Protein AF-A0A149PFR7-F1 (afdb_monomer)

InterPro domains:
  IPR008928 Six-hairpin glycosidase superfamily [SSF48208] (1-64)
  IPR011613 GH15-like domain [PF00723] (15-61)
  IPR012341 Six-hairpin glycosidase-like superfamily [G3DSA:1.50.10.10] (1-65)

Solvent-accessible surface area (backbone atoms only — not comparable to full-atom values): 3786 Å² total; per-residue (Å²): 96,68,69,30,53,51,29,43,75,71,71,35,51,68,60,14,51,53,51,47,52,54,60,64,66,65,32,50,98,88,66,50,44,32,67,40,69,40,76,87,80,68,38,73,35,78,54,71,76,23,67,69,52,51,52,42,47,54,59,43,49,68,74,73,105

Structure (mmCIF, N/CA/C/O backbone):
data_AF-A0A149PFR7-F1
#
_entry.id   AF-A0A149PFR7-F1
#
loop_
_atom_site.group_PDB
_atom_site.id
_atom_site.type_symbol
_atom_site.label_atom_id
_atom_site.label_alt_id
_atom_site.label_comp_id
_atom_site.label_asym_id
_atom_site.label_entity_id
_atom_site.label_seq_id
_atom_site.pdbx_PDB_ins_code
_atom_site.Cartn_x
_atom_site.Cartn_y
_atom_site.Cartn_z
_atom_site.occupancy
_atom_site.B_iso_or_equiv
_atom_site.auth_seq_id
_atom_site.auth_comp_id
_atom_site.auth_asym_id
_atom_site.auth_atom_id
_atom_site.pdbx_PDB_model_num
ATOM 1 N N . MET A 1 1 ? 1.121 6.445 2.083 1.00 89.44 1 MET A N 1
ATOM 2 C CA . MET A 1 1 ? 0.350 6.047 3.280 1.00 89.44 1 MET A CA 1
ATOM 3 C C . MET A 1 1 ? -0.252 7.228 4.029 1.00 89.44 1 MET A C 1
ATOM 5 O O . MET A 1 1 ? -1.451 7.195 4.271 1.00 89.44 1 MET A O 1
ATOM 9 N N . TRP A 1 2 ? 0.506 8.305 4.259 1.00 93.69 2 TRP A N 1
ATOM 10 C CA . TRP A 1 2 ? 0.018 9.568 4.843 1.00 93.69 2 TRP A CA 1
ATOM 11 C C . TRP A 1 2 ? -1.384 10.015 4.382 1.00 93.69 2 TRP A C 1
ATOM 13 O O . TRP A 1 2 ? -2.242 10.306 5.207 1.00 93.69 2 TRP A O 1
ATOM 23 N N . LEU A 1 3 ? -1.677 9.988 3.074 1.00 95.00 3 LEU A N 1
ATOM 24 C CA . LEU A 1 3 ? -2.998 10.384 2.570 1.00 95.00 3 LEU A CA 1
ATOM 25 C C . LEU A 1 3 ? -4.145 9.512 3.121 1.00 95.00 3 LEU A C 1
ATOM 27 O O . LEU A 1 3 ? -5.211 10.044 3.411 1.00 95.00 3 LEU A O 1
ATOM 31 N N . ALA A 1 4 ? -3.950 8.202 3.306 1.00 95.88 4 ALA A N 1
ATOM 32 C CA . ALA A 1 4 ? -4.971 7.337 3.907 1.00 95.88 4 ALA A CA 1
ATOM 33 C C . ALA A 1 4 ? -5.217 7.717 5.377 1.00 95.88 4 ALA A C 1
ATOM 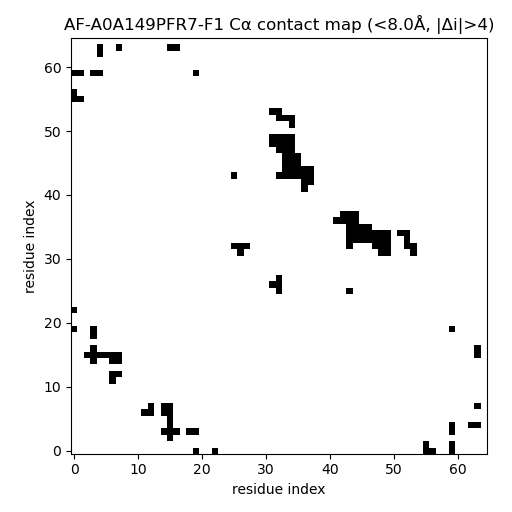35 O O . ALA A 1 4 ? -6.367 7.827 5.797 1.00 95.88 4 ALA A O 1
ATOM 36 N N . GLN A 1 5 ? -4.151 8.016 6.125 1.00 95.88 5 GLN A N 1
ATOM 37 C CA . GLN A 1 5 ? -4.238 8.497 7.507 1.00 95.88 5 GLN A CA 1
ATOM 38 C C . GLN A 1 5 ? -4.995 9.833 7.584 1.00 95.88 5 GLN A C 1
ATOM 40 O O . GLN A 1 5 ? -5.914 9.982 8.386 1.00 95.88 5 GLN A O 1
ATOM 45 N N . VAL A 1 6 ? -4.704 10.782 6.687 1.00 97.44 6 VAL A N 1
ATOM 46 C CA . VAL A 1 6 ? -5.432 12.062 6.602 1.00 97.44 6 VAL A CA 1
ATOM 47 C C . VAL A 1 6 ? -6.909 11.856 6.277 1.00 97.44 6 VAL A C 1
ATOM 49 O O . VAL A 1 6 ? -7.769 12.453 6.922 1.00 97.44 6 VAL A O 1
ATOM 52 N N . ARG A 1 7 ? -7.240 10.984 5.315 1.00 96.94 7 ARG A N 1
ATOM 53 C CA . ARG A 1 7 ? -8.641 10.660 4.996 1.00 96.94 7 ARG A CA 1
ATOM 54 C C . ARG A 1 7 ? -9.365 10.080 6.211 1.00 96.94 7 ARG A C 1
ATOM 56 O O . ARG A 1 7 ? -10.476 10.512 6.504 1.00 96.94 7 ARG A O 1
ATOM 63 N N . ARG A 1 8 ? -8.710 9.194 6.965 1.00 95.62 8 ARG A N 1
ATOM 64 C CA . ARG A 1 8 ? -9.239 8.637 8.215 1.00 95.62 8 ARG A CA 1
ATOM 65 C C . ARG A 1 8 ? -9.494 9.712 9.276 1.00 95.62 8 ARG A C 1
ATOM 67 O O . ARG A 1 8 ? -10.536 9.655 9.924 1.00 95.62 8 ARG A O 1
ATOM 74 N N . MET A 1 9 ? -8.589 10.681 9.441 1.00 95.81 9 MET A N 1
ATOM 75 C CA . MET A 1 9 ? -8.761 11.799 10.389 1.00 95.81 9 MET A CA 1
ATOM 76 C C . MET A 1 9 ? -9.904 12.739 9.994 1.00 95.81 9 MET A C 1
ATOM 78 O O . MET A 1 9 ? -10.586 13.272 10.858 1.00 95.81 9 MET A O 1
ATOM 82 N N . HIS A 1 10 ? -10.166 12.891 8.697 1.00 97.25 10 HIS A N 1
ATOM 83 C CA . HIS A 1 10 ? -11.300 13.660 8.175 1.00 97.25 10 HIS A CA 1
ATOM 84 C C . HIS A 1 10 ? -12.642 12.899 8.194 1.00 97.25 10 HIS A C 1
ATOM 86 O O . HIS A 1 10 ? -13.597 13.344 7.562 1.00 97.25 10 HIS A O 1
ATOM 92 N N . GLY A 1 11 ? -12.726 11.732 8.843 1.00 96.62 11 GLY A N 1
ATOM 93 C CA . GLY A 1 11 ? -13.944 10.912 8.867 1.00 96.62 11 GLY A CA 1
ATOM 94 C C . GLY A 1 11 ? -14.262 10.216 7.537 1.00 96.62 11 GLY A C 1
ATOM 95 O O . GLY A 1 11 ? -15.332 9.640 7.374 1.00 96.62 11 GLY A O 1
ATOM 96 N N . ARG A 1 12 ? -13.339 10.222 6.568 1.00 97.75 12 ARG A N 1
ATOM 97 C CA . ARG A 1 12 ? -13.490 9.545 5.269 1.00 97.75 12 ARG A CA 1
ATOM 98 C C . ARG A 1 12 ? -12.922 8.129 5.337 1.00 97.75 12 ARG A C 1
ATOM 100 O O . ARG A 1 12 ? -11.901 7.818 4.719 1.00 97.75 12 ARG A O 1
ATOM 107 N N . HIS A 1 13 ? -13.557 7.287 6.147 1.00 96.50 13 HIS A N 1
ATOM 108 C CA . HIS A 1 13 ? -13.066 5.946 6.477 1.00 96.50 13 HIS A CA 1
ATOM 109 C C . HIS A 1 13 ? -12.968 5.029 5.253 1.00 96.50 13 HIS A C 1
ATOM 111 O O . HIS A 1 13 ? -11.925 4.409 5.043 1.00 96.50 13 HIS A O 1
ATOM 117 N N . ASP A 1 14 ? -14.005 4.986 4.418 1.00 97.12 14 ASP A N 1
ATOM 118 C CA . ASP A 1 14 ? -14.040 4.101 3.247 1.00 97.12 14 ASP A CA 1
ATOM 119 C C . ASP A 1 14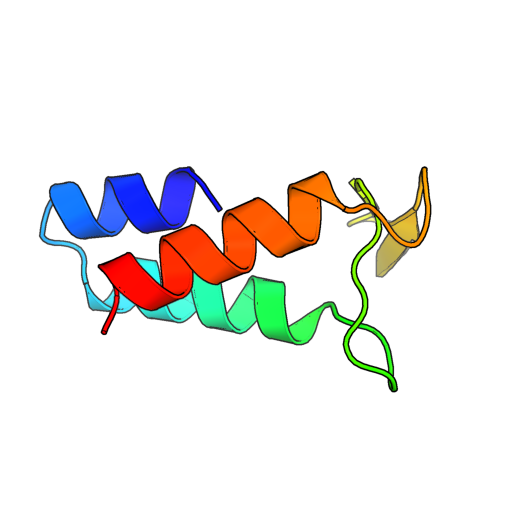 ? -12.997 4.492 2.202 1.00 97.12 14 ASP A C 1
ATOM 121 O O . ASP A 1 14 ? -12.308 3.635 1.646 1.00 97.12 14 ASP A O 1
ATOM 125 N N . ASP A 1 15 ? 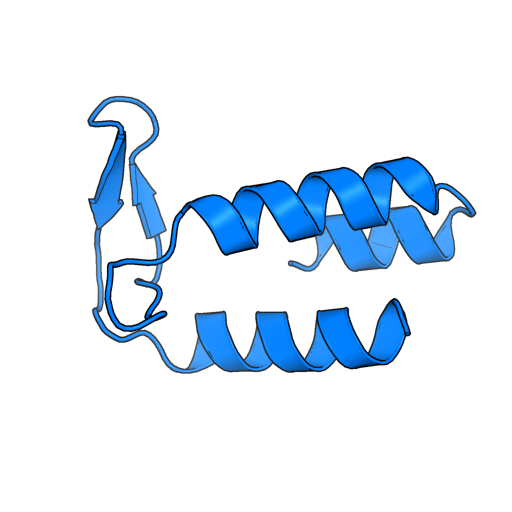-12.788 5.794 2.002 1.00 96.94 15 ASP A N 1
ATOM 126 C CA . ASP A 1 15 ? -11.733 6.299 1.124 1.00 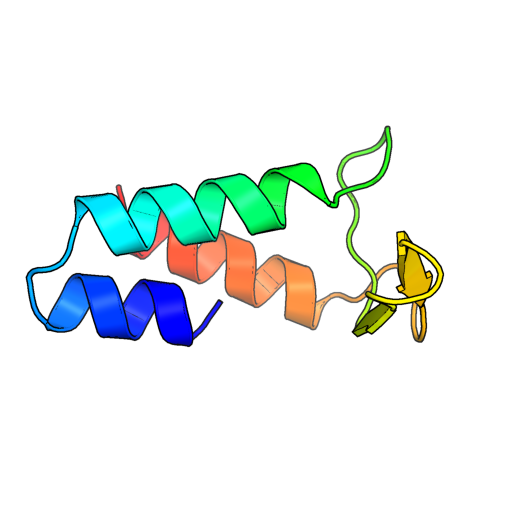96.94 15 ASP A CA 1
ATOM 127 C C . ASP A 1 15 ? -10.342 5.936 1.645 1.00 96.94 15 ASP A C 1
ATOM 129 O O . ASP A 1 15 ? -9.457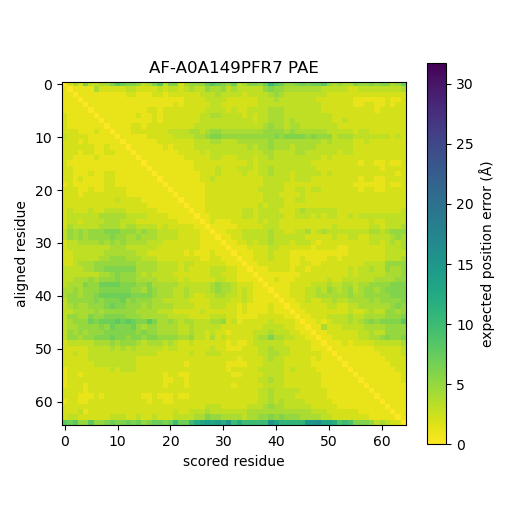 5.566 0.870 1.00 96.94 15 ASP A O 1
ATOM 133 N N . ALA A 1 16 ? -10.139 6.025 2.964 1.00 97.62 16 ALA A N 1
ATOM 134 C CA . ALA A 1 16 ? -8.885 5.638 3.595 1.00 97.62 16 ALA A CA 1
ATOM 135 C C . ALA A 1 16 ? -8.597 4.144 3.389 1.00 97.62 16 ALA A C 1
ATOM 137 O O . ALA A 1 16 ? -7.489 3.788 2.980 1.00 97.62 16 ALA A O 1
ATOM 138 N N . ARG A 1 17 ? -9.601 3.278 3.599 1.00 97.00 17 ARG A N 1
ATOM 139 C CA . ARG A 1 17 ? -9.485 1.825 3.382 1.00 97.00 17 ARG A CA 1
ATOM 140 C C . ARG A 1 17 ? -9.264 1.487 1.911 1.00 97.00 17 ARG A C 1
ATOM 142 O O . ARG A 1 17 ? -8.397 0.674 1.604 1.00 97.00 17 ARG A O 1
ATOM 149 N N . THR A 1 18 ? -9.979 2.147 1.003 1.00 97.62 18 THR A N 1
ATOM 150 C CA . THR A 1 18 ? -9.842 1.950 -0.448 1.00 97.62 18 THR A CA 1
ATOM 151 C C . THR A 1 18 ? -8.437 2.313 -0.924 1.00 97.62 18 THR A C 1
ATOM 153 O O . THR A 1 18 ? -7.795 1.548 -1.647 1.00 97.62 18 THR A O 1
ATOM 156 N N . LEU A 1 19 ? -7.916 3.461 -0.482 1.00 96.38 19 LEU A N 1
ATOM 157 C CA . LEU A 1 19 ? -6.556 3.879 -0.809 1.00 96.38 19 LEU A CA 1
ATOM 158 C C . LEU A 1 19 ? -5.514 2.919 -0.223 1.00 96.38 19 LEU A C 1
ATOM 160 O O . LEU A 1 19 ? -4.565 2.552 -0.916 1.00 96.38 19 LEU A O 1
ATOM 164 N N . PHE A 1 20 ? -5.693 2.500 1.031 1.00 96.88 20 PHE A N 1
ATOM 165 C CA . PHE A 1 20 ? -4.810 1.540 1.687 1.00 96.88 20 PHE A CA 1
ATOM 166 C C . PHE A 1 20 ? -4.767 0.205 0.928 1.00 96.88 20 PHE A C 1
ATOM 168 O O . PHE A 1 20 ? -3.684 -0.259 0.569 1.00 96.88 20 PHE A O 1
ATOM 175 N N . ALA A 1 21 ? -5.929 -0.354 0.577 1.00 96.44 21 ALA A N 1
ATOM 176 C CA . ALA A 1 21 ? -6.041 -1.583 -0.206 1.00 96.44 21 ALA A CA 1
ATOM 177 C C . ALA A 1 21 ? -5.357 -1.470 -1.578 1.00 96.44 21 ALA A C 1
ATOM 179 O O . ALA A 1 21 ? -4.672 -2.398 -2.006 1.00 96.44 21 ALA A O 1
ATOM 180 N N . ARG A 1 22 ? -5.464 -0.315 -2.246 1.00 94.62 22 ARG A N 1
ATOM 181 C CA . ARG A 1 22 ? -4.788 -0.081 -3.529 1.00 94.62 22 ARG A CA 1
ATOM 182 C C . ARG A 1 22 ? -3.263 -0.135 -3.410 1.00 94.62 22 ARG A C 1
ATOM 184 O O . ARG A 1 22 ? -2.620 -0.725 -4.272 1.00 94.62 22 ARG A O 1
ATOM 191 N N . VAL A 1 23 ? -2.686 0.453 -2.360 1.00 94.12 23 VAL A N 1
ATOM 192 C CA . VAL A 1 23 ? -1.232 0.386 -2.112 1.00 94.12 23 VAL A CA 1
ATOM 193 C C . VAL A 1 23 ? -0.806 -1.036 -1.748 1.00 94.12 23 VAL A C 1
ATOM 195 O O . VAL A 1 23 ? 0.214 -1.528 -2.220 1.00 94.12 23 VAL A O 1
ATOM 198 N N . LEU A 1 24 ? -1.611 -1.748 -0.959 1.00 94.88 24 LEU A N 1
ATOM 199 C CA . LEU A 1 24 ? -1.364 -3.161 -0.686 1.00 94.88 24 LEU A CA 1
ATOM 200 C C . LEU A 1 24 ? -1.424 -4.026 -1.956 1.00 94.88 24 LEU A C 1
ATOM 202 O O . LEU A 1 24 ? -0.708 -5.023 -2.042 1.00 94.88 24 LEU A O 1
ATOM 206 N N . GLY A 1 25 ? -2.231 -3.645 -2.944 1.00 94.38 25 GLY A N 1
ATOM 207 C CA . GLY A 1 25 ? -2.309 -4.313 -4.243 1.00 94.38 25 GLY A CA 1
ATOM 208 C C . GLY A 1 25 ? -1.091 -4.099 -5.148 1.00 94.38 25 GLY A C 1
ATOM 209 O O . GLY A 1 25 ? -0.949 -4.820 -6.128 1.00 94.38 25 GLY A O 1
ATOM 210 N N . SER A 1 26 ? -0.205 -3.142 -4.846 1.00 93.25 26 SER A N 1
ATOM 211 C CA . SER A 1 26 ? 1.010 -2.899 -5.640 1.00 93.25 26 SER A CA 1
ATOM 212 C C . SER A 1 26 ? 2.249 -3.637 -5.131 1.00 93.25 26 SER A C 1
ATOM 214 O O . SER A 1 26 ? 3.323 -3.457 -5.701 1.00 93.25 26 SER A O 1
ATOM 216 N N . ARG A 1 27 ? 2.130 -4.421 -4.051 1.00 95.19 27 ARG A N 1
ATOM 217 C CA . ARG A 1 27 ? 3.201 -5.286 -3.528 1.00 95.19 27 ARG A CA 1
ATOM 218 C C . ARG A 1 27 ? 3.564 -6.372 -4.537 1.00 95.19 27 ARG A C 1
ATOM 220 O O . ARG A 1 27 ? 2.732 -6.748 -5.359 1.00 95.19 27 ARG A O 1
ATOM 227 N N . ASN A 1 28 ? 4.796 -6.866 -4.473 1.00 93.62 28 ASN A N 1
ATOM 228 C CA . ASN A 1 28 ? 5.166 -8.043 -5.253 1.00 93.62 28 ASN A CA 1
ATOM 229 C C . ASN A 1 28 ? 4.580 -9.331 -4.635 1.00 93.62 28 ASN A C 1
ATOM 231 O O . ASN A 1 28 ? 3.880 -9.299 -3.621 1.00 93.62 28 ASN A O 1
ATOM 235 N N . ASP A 1 29 ? 4.884 -10.461 -5.261 1.00 93.19 29 ASP A N 1
ATOM 236 C CA . ASP A 1 29 ? 4.482 -11.817 -4.878 1.00 93.19 29 ASP A CA 1
ATOM 237 C C . ASP A 1 29 ? 4.872 -12.209 -3.445 1.00 93.19 29 ASP A C 1
ATOM 239 O O . ASP A 1 29 ? 4.121 -12.918 -2.779 1.00 93.19 29 ASP A O 1
ATOM 243 N N . VAL A 1 30 ? 5.991 -11.690 -2.934 1.00 94.50 30 VAL A N 1
ATOM 244 C CA . VAL A 1 30 ? 6.433 -11.900 -1.543 1.00 94.50 30 VAL A CA 1
ATOM 245 C C . VAL A 1 30 ? 6.005 -10.781 -0.582 1.00 94.50 30 VAL A C 1
ATOM 247 O O . VAL A 1 30 ? 6.428 -10.748 0.571 1.00 94.50 30 VAL A O 1
ATOM 250 N N . GLY A 1 31 ? 5.148 -9.855 -1.024 1.00 93.75 31 GLY A N 1
ATOM 251 C CA . GLY A 1 31 ? 4.557 -8.823 -0.171 1.00 93.75 31 GLY A CA 1
ATOM 252 C C . GLY A 1 31 ? 5.419 -7.576 0.067 1.00 93.75 31 GLY A C 1
ATOM 253 O O . GLY A 1 31 ? 5.077 -6.772 0.934 1.00 93.75 31 GLY A O 1
ATOM 254 N N . LEU A 1 32 ? 6.496 -7.380 -0.693 1.00 96.12 32 LEU A N 1
ATOM 255 C CA . LEU A 1 32 ? 7.436 -6.270 -0.529 1.00 96.12 32 LEU A CA 1
ATOM 256 C C . LEU A 1 32 ? 7.085 -5.052 -1.398 1.00 96.12 32 LEU A C 1
ATOM 258 O O . LEU A 1 32 ? 6.510 -5.169 -2.488 1.00 96.12 32 LEU A O 1
ATOM 262 N N . LEU A 1 33 ? 7.453 -3.869 -0.901 1.00 96.25 33 LEU A N 1
ATOM 263 C CA . LEU A 1 33 ? 7.338 -2.572 -1.575 1.00 96.25 33 LEU A CA 1
ATOM 264 C C . LEU A 1 33 ? 8.708 -1.928 -1.812 1.00 96.25 33 LEU A C 1
ATOM 266 O O . LEU A 1 33 ? 9.573 -1.924 -0.934 1.00 96.25 33 LEU A O 1
ATOM 270 N N . ALA A 1 34 ? 8.857 -1.303 -2.974 1.00 95.75 34 ALA A N 1
ATOM 271 C CA . ALA A 1 34 ? 9.910 -0.345 -3.258 1.00 95.75 34 ALA A CA 1
ATOM 272 C C . ALA A 1 34 ? 9.585 1.036 -2.672 1.00 95.75 34 ALA A C 1
ATOM 274 O O . ALA A 1 34 ? 8.505 1.297 -2.129 1.00 95.75 34 ALA A O 1
ATOM 275 N N . GLU A 1 35 ? 10.545 1.939 -2.799 1.00 94.44 35 GLU A N 1
ATOM 276 C CA . GLU A 1 35 ? 10.398 3.342 -2.431 1.00 94.44 35 GLU A CA 1
ATOM 277 C C . GLU A 1 35 ? 9.349 4.065 -3.279 1.00 94.44 35 GLU A C 1
ATOM 279 O O . GLU A 1 35 ? 8.601 4.901 -2.772 1.00 94.44 35 GLU A O 1
ATOM 284 N N . GLN A 1 36 ? 9.279 3.739 -4.569 1.00 93.12 36 GLN A N 1
ATOM 285 C CA . GLN A 1 36 ? 8.434 4.433 -5.528 1.00 93.12 36 GLN A CA 1
ATOM 286 C C . GLN A 1 36 ? 7.660 3.437 -6.392 1.00 93.12 36 GLN A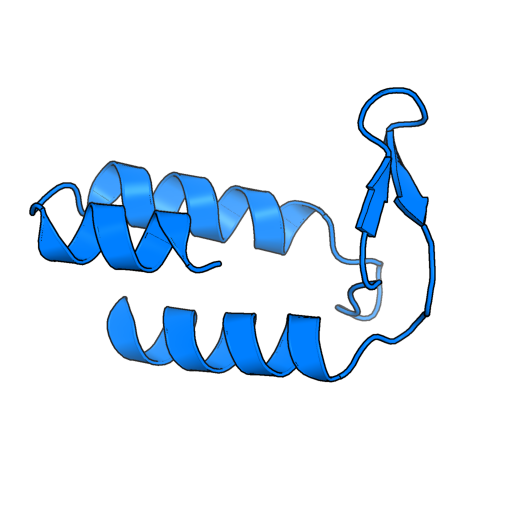 C 1
ATOM 288 O O . GLN A 1 36 ? 8.004 2.260 -6.529 1.00 93.12 36 GLN A O 1
ATOM 293 N N . TYR A 1 37 ? 6.578 3.929 -6.988 1.00 93.00 37 TYR A N 1
ATOM 294 C CA . TYR A 1 37 ? 5.806 3.194 -7.977 1.00 93.00 37 TYR A CA 1
ATOM 295 C C . TYR A 1 37 ? 5.677 4.051 -9.231 1.00 93.00 37 TYR A C 1
ATOM 297 O O . TYR A 1 37 ? 5.094 5.138 -9.198 1.00 93.00 37 TYR A O 1
ATOM 305 N N . ASP A 1 38 ? 6.211 3.557 -10.341 1.00 94.25 38 ASP A N 1
ATOM 306 C CA . ASP A 1 38 ? 6.072 4.188 -11.643 1.00 94.25 38 ASP A CA 1
ATOM 307 C C . ASP A 1 38 ? 4.683 3.867 -12.202 1.00 94.25 38 ASP A C 1
ATOM 309 O O . ASP A 1 38 ? 4.378 2.729 -12.559 1.00 94.25 38 ASP A O 1
ATOM 313 N N . ILE A 1 39 ? 3.830 4.887 -12.285 1.00 91.75 39 ILE A N 1
ATOM 314 C CA . ILE A 1 39 ? 2.452 4.755 -12.771 1.00 91.75 39 ILE A CA 1
ATOM 315 C C . ILE A 1 39 ? 2.413 4.515 -14.287 1.00 91.75 39 ILE A C 1
ATOM 317 O O . ILE A 1 39 ? 1.520 3.814 -14.761 1.00 91.75 39 ILE A O 1
ATOM 321 N N . ARG A 1 40 ? 3.369 5.062 -15.054 1.00 94.62 40 ARG A N 1
ATOM 322 C CA . ARG A 1 40 ? 3.412 4.909 -16.518 1.00 94.62 40 ARG A CA 1
ATOM 323 C C . ARG A 1 40 ? 3.859 3.503 -16.891 1.00 94.62 40 ARG A C 1
ATOM 325 O O . ARG A 1 40 ? 3.191 2.840 -17.675 1.00 94.62 40 ARG A O 1
ATOM 332 N N . ALA A 1 41 ? 4.950 3.041 -16.285 1.00 94.12 41 ALA A N 1
ATOM 333 C CA . ALA A 1 41 ? 5.461 1.687 -16.489 1.00 94.12 41 ALA A CA 1
ATOM 334 C C . ALA A 1 41 ? 4.720 0.626 -15.652 1.00 94.12 41 ALA A C 1
ATOM 336 O O . ALA A 1 41 ? 4.969 -0.565 -15.818 1.00 94.12 41 ALA A O 1
ATOM 337 N N . ARG A 1 42 ? 3.820 1.051 -14.753 1.00 92.56 42 ARG A N 1
ATOM 338 C CA . ARG A 1 42 ? 3.022 0.207 -13.846 1.00 92.56 42 ARG A CA 1
ATOM 339 C C . ARG A 1 42 ? 3.869 -0.791 -13.051 1.00 92.56 42 ARG A C 1
ATOM 341 O O . ARG A 1 42 ? 3.507 -1.960 -12.922 1.00 92.56 42 ARG A O 1
ATOM 348 N N . ARG A 1 43 ? 4.991 -0.329 -12.498 1.00 94.00 43 ARG A N 1
ATOM 349 C CA . ARG A 1 43 ? 5.938 -1.171 -11.752 1.00 94.00 43 ARG A CA 1
ATOM 350 C C . ARG A 1 43 ? 6.496 -0.467 -10.526 1.00 94.00 43 ARG A C 1
ATOM 352 O O . ARG A 1 43 ? 6.567 0.757 -10.477 1.00 94.00 43 ARG A O 1
ATOM 359 N N . GLN A 1 44 ? 6.955 -1.261 -9.567 1.00 94.88 44 GLN A N 1
ATOM 360 C CA . GLN A 1 44 ? 7.785 -0.756 -8.481 1.00 94.88 44 GLN A CA 1
ATOM 361 C C . GLN A 1 44 ? 9.142 -0.277 -9.019 1.00 94.88 44 GLN A C 1
ATOM 363 O O . GLN A 1 44 ? 9.700 -0.882 -9.939 1.00 94.88 44 GLN A O 1
ATOM 368 N N . CYS A 1 45 ? 9.661 0.818 -8.471 1.00 95.31 45 CYS A N 1
ATOM 369 C CA . CYS A 1 45 ? 10.936 1.407 -8.867 1.00 95.31 45 CYS A CA 1
ATOM 370 C C . CYS A 1 45 ? 11.639 2.098 -7.686 1.00 95.31 45 CYS A C 1
ATOM 372 O O . CYS A 1 45 ? 11.038 2.354 -6.641 1.00 95.31 45 CYS A O 1
ATOM 374 N N . GLY A 1 46 ? 12.928 2.396 -7.862 1.00 94.12 46 GLY A N 1
ATOM 375 C CA . GLY A 1 46 ? 13.775 2.936 -6.798 1.00 94.12 46 GLY A CA 1
ATOM 376 C C . GLY A 1 46 ? 14.306 1.845 -5.870 1.00 94.12 46 GLY A C 1
ATOM 377 O O . GLY A 1 46 ? 14.435 0.688 -6.273 1.00 94.12 46 GLY A O 1
ATOM 378 N N . ASN A 1 47 ? 14.629 2.227 -4.634 1.00 95.12 47 ASN A N 1
ATOM 379 C CA . ASN A 1 47 ? 15.204 1.313 -3.651 1.00 95.12 47 ASN A CA 1
ATOM 380 C C . ASN A 1 47 ? 14.242 0.168 -3.320 1.00 95.12 47 ASN A C 1
ATOM 382 O O . ASN A 1 47 ? 13.050 0.395 -3.091 1.00 95.12 47 ASN A O 1
ATOM 386 N N . PHE A 1 48 ? 14.765 -1.059 -3.290 1.00 94.00 48 PHE A N 1
ATOM 387 C CA . PHE A 1 48 ? 13.977 -2.265 -3.067 1.00 94.00 48 PHE A CA 1
ATOM 388 C C . PHE A 1 48 ? 14.767 -3.338 -2.287 1.00 94.00 48 PHE A C 1
ATOM 390 O O . PHE A 1 48 ? 15.891 -3.646 -2.687 1.00 94.00 48 PHE A O 1
ATOM 397 N N . PRO A 1 49 ? 14.174 -3.958 -1.243 1.00 93.31 49 PRO A N 1
ATOM 398 C CA . PRO A 1 49 ? 12.938 -3.543 -0.568 1.00 93.31 49 PRO A CA 1
ATOM 399 C C . PRO A 1 49 ? 13.158 -2.255 0.240 1.00 93.31 49 PRO A C 1
ATOM 401 O O . PRO A 1 49 ? 14.239 -2.048 0.784 1.00 93.31 49 PRO A O 1
ATOM 404 N N . GLN A 1 50 ? 12.141 -1.393 0.344 1.00 97.12 50 GLN A N 1
ATOM 405 C CA . GLN A 1 50 ? 12.276 -0.130 1.074 1.00 97.12 50 GLN A CA 1
ATOM 406 C C . GLN A 1 50 ? 11.632 -0.183 2.460 1.00 97.12 50 GLN A C 1
ATOM 408 O O . GLN A 1 50 ? 10.407 -0.191 2.584 1.00 97.12 50 GLN A O 1
ATOM 413 N N . THR A 1 51 ? 12.438 -0.150 3.521 1.00 96.50 51 THR A N 1
ATOM 414 C CA . THR A 1 51 ? 11.976 -0.274 4.916 1.00 96.50 51 THR A CA 1
ATOM 415 C C . THR A 1 51 ? 10.946 0.789 5.299 1.00 96.50 51 THR A C 1
ATOM 417 O O . THR A 1 51 ? 9.910 0.455 5.870 1.00 96.50 51 THR A O 1
ATOM 420 N N . LEU A 1 52 ? 11.163 2.053 4.920 1.00 95.25 52 LEU A N 1
ATOM 421 C CA . LEU A 1 52 ? 10.236 3.149 5.241 1.00 95.25 52 LEU A CA 1
ATOM 422 C C . LEU A 1 52 ? 8.843 2.958 4.619 1.00 95.25 52 LEU A C 1
ATOM 424 O O . LEU A 1 52 ? 7.836 3.295 5.241 1.00 95.25 52 LEU A O 1
ATOM 428 N N . SER A 1 53 ? 8.762 2.376 3.417 1.00 95.38 53 SER A N 1
ATOM 429 C CA . SER A 1 53 ? 7.479 2.048 2.784 1.00 95.38 53 SER A CA 1
ATOM 430 C C . SER A 1 53 ? 6.695 1.031 3.619 1.00 95.38 53 SER A C 1
ATOM 432 O O . SER A 1 53 ? 5.478 1.154 3.751 1.00 95.38 53 SER A O 1
ATOM 434 N N . HIS A 1 54 ? 7.386 0.052 4.211 1.00 96.50 54 HIS A N 1
ATOM 435 C CA . HIS A 1 54 ? 6.776 -0.970 5.063 1.00 96.50 54 HIS A CA 1
ATOM 436 C C . HIS A 1 54 ? 6.372 -0.410 6.431 1.00 96.50 54 HIS A C 1
ATOM 438 O O . HIS A 1 54 ? 5.259 -0.675 6.881 1.00 96.50 54 HIS A O 1
ATOM 444 N N . ASP A 1 55 ? 7.212 0.419 7.055 1.00 97.25 55 ASP A N 1
ATOM 445 C CA . ASP A 1 55 ? 6.874 1.101 8.312 1.00 97.25 55 ASP A CA 1
ATOM 446 C C . ASP A 1 55 ? 5.591 1.939 8.166 1.00 97.25 55 ASP A C 1
ATOM 448 O O . ASP A 1 55 ? 4.638 1.809 8.938 1.00 97.25 55 ASP A O 1
ATOM 452 N N . ALA A 1 56 ? 5.492 2.714 7.084 1.00 95.81 56 ALA A N 1
ATOM 453 C CA . ALA A 1 56 ? 4.305 3.513 6.814 1.00 95.81 56 ALA A CA 1
ATOM 454 C C . ALA A 1 56 ? 3.039 2.655 6.600 1.00 95.81 56 ALA A C 1
ATOM 456 O O . ALA A 1 56 ? 1.934 3.093 6.943 1.00 95.81 56 ALA A O 1
ATOM 457 N N . VAL A 1 57 ? 3.172 1.444 6.036 1.00 96.31 57 VAL A N 1
ATOM 458 C CA . VAL A 1 57 ? 2.067 0.478 5.892 1.00 96.31 57 VAL A CA 1
ATOM 459 C C . VAL A 1 57 ? 1.605 -0.017 7.257 1.00 96.31 57 VAL A C 1
ATOM 461 O O . VAL A 1 57 ? 0.405 0.027 7.521 1.00 96.31 57 VAL A O 1
ATOM 464 N N . ILE A 1 58 ? 2.532 -0.445 8.117 1.00 96.62 58 ILE A N 1
ATOM 465 C CA . ILE A 1 58 ? 2.236 -0.956 9.464 1.00 96.62 58 ILE A CA 1
ATOM 466 C C . ILE A 1 58 ? 1.521 0.116 10.288 1.00 96.62 58 ILE A C 1
ATOM 468 O O . ILE A 1 58 ? 0.428 -0.120 10.801 1.00 96.62 58 ILE A O 1
ATOM 472 N N . ASN A 1 59 ? 2.076 1.328 10.324 1.00 96.75 59 ASN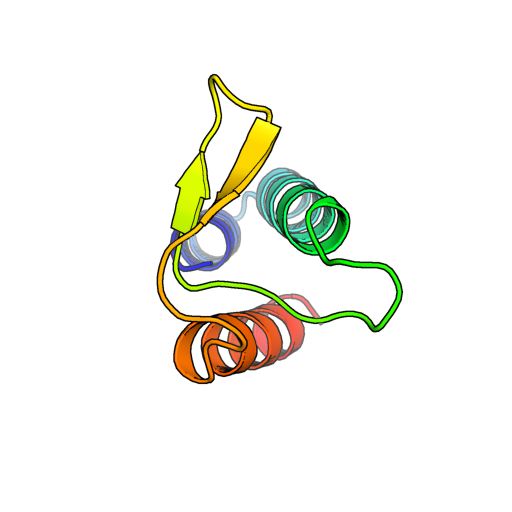 A N 1
ATOM 473 C CA . ASN A 1 59 ? 1.490 2.448 11.057 1.00 96.75 59 ASN A CA 1
ATOM 474 C C . ASN A 1 59 ? 0.087 2.811 10.548 1.00 96.75 59 ASN A C 1
ATOM 476 O O . ASN A 1 59 ? -0.810 3.130 11.327 1.00 96.75 59 ASN A O 1
ATOM 480 N N . THR A 1 60 ? -0.146 2.728 9.235 1.00 96.50 60 THR A N 1
ATOM 481 C CA . THR A 1 60 ? -1.483 2.968 8.672 1.00 96.50 60 THR A CA 1
ATOM 482 C C . THR A 1 60 ? -2.449 1.828 8.986 1.00 96.50 60 THR A C 1
ATOM 484 O O . THR A 1 60 ? -3.612 2.097 9.265 1.00 96.50 60 THR A O 1
ATOM 487 N N . ALA A 1 61 ? -1.988 0.575 8.987 1.00 96.12 61 ALA A N 1
ATOM 488 C CA . ALA A 1 61 ? -2.810 -0.575 9.353 1.00 96.12 61 ALA A CA 1
ATOM 489 C C . ALA A 1 61 ? -3.319 -0.459 10.796 1.00 96.12 61 ALA A C 1
ATOM 491 O O . ALA A 1 61 ? -4.514 -0.616 11.027 1.00 96.12 61 ALA A O 1
ATOM 492 N N . ILE A 1 62 ? -2.434 -0.098 11.733 1.00 96.69 62 ILE A N 1
ATOM 493 C CA . ILE A 1 62 ? -2.773 0.131 13.147 1.00 96.69 62 ILE A CA 1
ATOM 494 C C . ILE A 1 62 ? -3.828 1.236 13.295 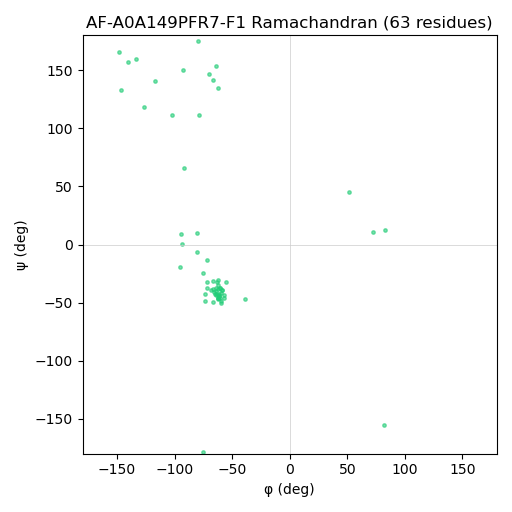1.00 96.69 62 ILE A C 1
ATOM 496 O O . ILE A 1 62 ? -4.735 1.112 14.105 1.00 96.69 62 ILE A O 1
ATOM 500 N N . MET A 1 63 ? -3.746 2.302 12.497 1.00 94.56 63 MET A N 1
ATOM 501 C CA . MET A 1 63 ? -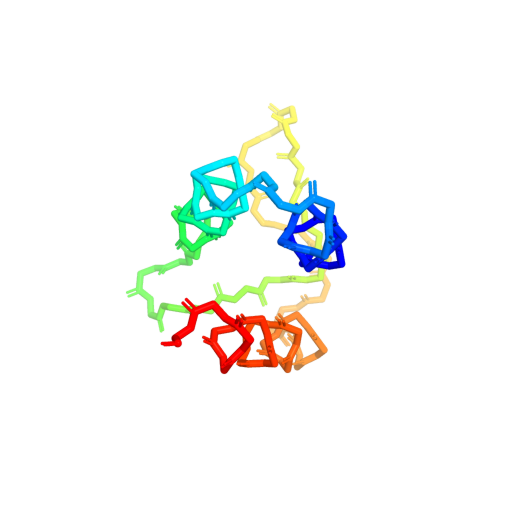4.693 3.425 12.551 1.00 94.56 63 MET A CA 1
ATOM 502 C C . MET A 1 63 ? -6.070 3.123 11.922 1.00 94.56 63 MET A C 1
ATOM 504 O O . MET A 1 63 ? -7.056 3.810 12.209 1.00 94.56 63 MET A O 1
ATOM 508 N N . LEU A 1 64 ? -6.134 2.167 10.990 1.00 92.19 64 LEU A N 1
ATOM 509 C CA . LEU A 1 64 ? -7.368 1.785 10.291 1.00 92.19 64 LEU A CA 1
ATOM 510 C C . LEU A 1 64 ? -8.091 0.590 10.931 1.00 92.19 64 LEU A C 1
ATOM 512 O O . LEU A 1 64 ? -9.270 0.385 10.611 1.00 92.19 64 LEU A O 1
ATOM 516 N N . GLY A 1 65 ? -7.389 -0.199 11.751 1.00 85.62 65 GLY A N 1
ATOM 517 C CA . GLY A 1 65 ? -7.970 -1.199 12.654 1.00 85.62 65 GLY A CA 1
ATOM 518 C C . GLY A 1 65 ? -8.777 -0.549 13.766 1.00 85.62 65 GLY A C 1
ATOM 519 O O . GLY A 1 65 ? -9.769 -1.188 14.170 1.00 85.62 65 GLY A O 1
#

Secondary structure (DSSP, 8-state):
-HHHHHHHHTT-HHHHHHHHHHHHTTS-TTS---SEEETTTTEEESSSS-HHHHHHHHHHHHHH-

Organism: NCBI:txid1399968

Mean predicted aligned error: 2.61 Å

pLDDT: mean 95.13, std 2.02, range [85.62, 97.75]

Foldseek 3Di:
DVVLLVCVVVVNLVVSVVVLVVLQVQADPVSAAAPDADPVVRHGDDDPRDPVSVVVSVVSVVSSD

Radius of gyration: 12.01 Å; Cα contacts (8 Å, |Δi|>4): 72; chains: 1; bounding box: 29×26×30 Å

Sequence (65 aa):
MWLAQVRRMHGRHDDARTLFARVLGSRNDVGLLAEQYDIRARRQCGNFPQTLSHDAVINTAIMLG